Protein AF-Q4T0T0-F1 (afdb_monomer_lite)

Foldseek 3Di:
DFDWAAPDDPDRFKHWIWTDDPNDIDAAAPVPDDLVNQCVRLVSVQARHWDWDPPDDDPDPPDPPVQPRHDITITPDSDPPRPPD

InterPro domains:
  IPR001190 SRCR domain [PF00530] (7-59)
  IPR001190 SRCR domain [PR00258] (4-20)
  IPR001190 SRCR domain [PR00258] (23-34)
  IPR001190 SRCR domain [PR00258] (38-48)
  IPR001190 SRCR domain [PS00420] (9-46)
  IPR001190 SRCR domain [PS50287] (4-46)
  IPR001190 SRCR domain [SM00202] (4-79)
  IPR036772 SRCR-like domain superfamily [G3DSA:3.10.250.10] (1-81)
  IPR036772 SRCR-like domain superfamily [SSF56487] (3-59)
  IPR053243 Septate junction maturation regulator [PTHR47653] (4-49)

Sequence (85 aa):
DGTVRLVGGAVSHKGRLEIFYHGQWGTVCDDGWTDSNTQVVCRQLGYRLGETLVSEVSRHHQFPSLWDGVRSYSFRRCELHRKRA

Secondary structure (DSSP, 8-state):
--EEEEEE-SSTT-EEEEEEETTEEE----TT--HHHHHHHHHHTT-SEEEEE---------S-GGGTTPPPPEEEEEE------

Organism: Tetraodon nigroviridis (NCBI:txid99883)

Structure (mmCIF, N/CA/C/O backbone):
data_AF-Q4T0T0-F1
#
_entry.id   AF-Q4T0T0-F1
#
loop_
_atom_site.group_PDB
_atom_site.id
_atom_site.type_symbol
_atom_site.label_atom_id
_atom_site.label_alt_id
_atom_site.label_comp_id
_atom_site.label_asym_id
_atom_site.label_entity_id
_atom_site.label_seq_id
_atom_site.pdbx_PDB_ins_code
_atom_site.Cartn_x
_atom_site.Cartn_y
_atom_site.Cartn_z
_atom_site.occupancy
_atom_site.B_iso_or_equiv
_atom_site.auth_seq_id
_atom_site.auth_comp_id
_atom_site.auth_asym_id
_atom_site.auth_atom_id
_atom_site.pdbx_PDB_model_num
ATOM 1 N N . ASP A 1 1 ? -9.102 -3.786 13.955 1.00 63.69 1 ASP A N 1
ATOM 2 C CA . ASP A 1 1 ? -8.864 -2.708 12.973 1.00 63.69 1 ASP A CA 1
ATOM 3 C C . ASP A 1 1 ? -7.376 -2.442 12.815 1.00 63.69 1 ASP A C 1
ATOM 5 O O . ASP A 1 1 ? -6.644 -2.639 13.777 1.00 63.69 1 ASP A O 1
ATOM 9 N N . GLY A 1 2 ? -6.925 -2.082 11.609 1.00 73.81 2 GLY A N 1
ATOM 10 C CA . GLY A 1 2 ? -5.506 -1.853 11.287 1.00 73.81 2 GLY A CA 1
ATOM 11 C C . GLY A 1 2 ? -4.865 -2.860 10.321 1.00 73.81 2 GLY A C 1
ATOM 12 O O . GLY A 1 2 ? -3.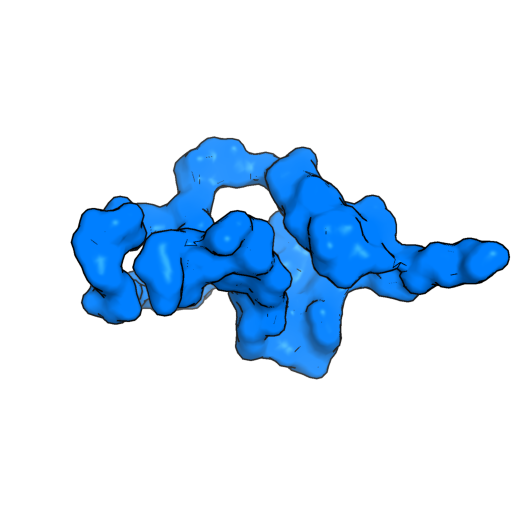645 -2.895 10.194 1.00 73.81 2 GLY A O 1
ATOM 13 N N . THR A 1 3 ? -5.653 -3.697 9.643 1.00 87.25 3 THR A N 1
ATOM 14 C CA . THR A 1 3 ? -5.136 -4.613 8.611 1.00 87.25 3 THR A CA 1
ATOM 15 C C . THR A 1 3 ? -4.858 -3.855 7.317 1.00 87.25 3 THR A C 1
ATOM 17 O O . THR A 1 3 ? -5.655 -3.011 6.919 1.00 87.25 3 THR A O 1
ATOM 20 N N . VAL A 1 4 ? -3.760 -4.188 6.636 1.00 86.25 4 VAL A N 1
ATOM 21 C CA . VAL A 1 4 ? -3.367 -3.589 5.352 1.00 86.25 4 VAL A CA 1
ATOM 22 C C . VAL A 1 4 ? -3.296 -4.649 4.255 1.00 86.25 4 VAL A C 1
ATOM 24 O O . VAL A 1 4 ? -2.937 -5.797 4.524 1.00 86.25 4 VAL A O 1
ATOM 27 N N . ARG A 1 5 ? -3.634 -4.285 3.014 1.00 86.44 5 ARG A N 1
ATOM 28 C CA . ARG A 1 5 ? -3.526 -5.175 1.845 1.00 86.44 5 ARG A CA 1
ATOM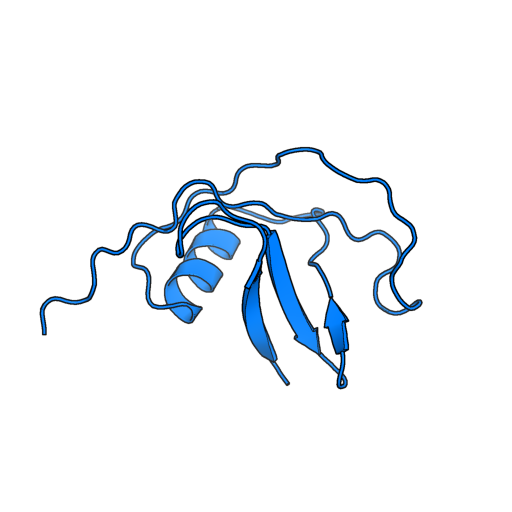 29 C C . ARG A 1 5 ? -3.183 -4.420 0.565 1.00 86.44 5 ARG A C 1
ATOM 31 O O . ARG A 1 5 ? -3.453 -3.227 0.453 1.00 86.44 5 ARG A O 1
ATOM 38 N N . LEU A 1 6 ? -2.638 -5.149 -0.411 1.00 84.69 6 LEU A N 1
ATOM 39 C CA . LEU A 1 6 ? -2.474 -4.676 -1.787 1.00 84.69 6 LEU A CA 1
ATOM 40 C C . LEU A 1 6 ? -3.533 -5.310 -2.686 1.00 84.69 6 LEU A C 1
ATOM 42 O O . LEU A 1 6 ? -3.712 -6.527 -2.659 1.00 84.69 6 LEU A O 1
ATOM 46 N N . VAL A 1 7 ? -4.218 -4.496 -3.489 1.00 84.88 7 VAL A N 1
ATOM 47 C CA . VAL A 1 7 ? -5.292 -4.946 -4.390 1.00 84.88 7 VAL A CA 1
ATOM 48 C C . VAL A 1 7 ? -5.037 -4.477 -5.820 1.00 84.88 7 VAL A C 1
ATOM 50 O O . VAL A 1 7 ? -4.542 -3.378 -6.052 1.00 84.88 7 VAL A O 1
ATOM 53 N N . GLY A 1 8 ? -5.387 -5.302 -6.809 1.00 79.19 8 GLY A N 1
ATOM 54 C CA . GLY A 1 8 ? -5.375 -4.905 -8.223 1.00 79.19 8 GLY A CA 1
ATOM 55 C C . GLY A 1 8 ? -3.986 -4.757 -8.853 1.00 79.19 8 GLY A C 1
ATOM 56 O O . GLY A 1 8 ? -3.867 -4.182 -9.932 1.00 79.19 8 GLY A O 1
ATOM 57 N N . GLY A 1 9 ? -2.927 -5.252 -8.209 1.00 76.81 9 GLY A N 1
ATOM 58 C CA . GLY A 1 9 ? -1.622 -5.380 -8.851 1.00 76.81 9 GLY A CA 1
ATOM 59 C C . GLY A 1 9 ? -1.458 -6.706 -9.588 1.00 76.81 9 GLY A C 1
ATOM 60 O O . GLY A 1 9 ? -2.075 -7.708 -9.244 1.00 76.81 9 GLY A O 1
ATOM 61 N N . ALA A 1 10 ? -0.578 -6.713 -10.591 1.00 80.88 10 ALA A N 1
ATOM 62 C CA . ALA A 1 10 ? -0.264 -7.907 -11.384 1.00 80.88 10 ALA A CA 1
ATOM 63 C C . ALA A 1 10 ? 0.500 -8.993 -10.597 1.00 80.88 10 ALA A C 1
ATOM 65 O O . ALA A 1 10 ? 0.592 -10.132 -11.040 1.00 80.88 10 ALA A O 1
ATOM 66 N N . VAL A 1 11 ? 1.086 -8.630 -9.455 1.00 77.62 11 VAL A N 1
ATOM 67 C CA . VAL A 1 11 ? 1.911 -9.493 -8.599 1.00 77.62 11 VAL A CA 1
ATOM 68 C C . VAL A 1 11 ? 1.642 -9.154 -7.135 1.00 77.62 11 VAL A C 1
ATOM 70 O O . VAL A 1 11 ? 1.252 -8.031 -6.832 1.00 77.62 11 VAL A O 1
ATOM 73 N N . SER A 1 12 ? 1.892 -10.092 -6.216 1.00 79.06 12 SER A N 1
ATOM 74 C CA . SER A 1 12 ? 1.557 -9.954 -4.783 1.00 79.06 12 SER A CA 1
ATOM 75 C C . SER A 1 12 ? 2.200 -8.751 -4.081 1.00 79.06 12 SER A C 1
ATOM 77 O O . SER A 1 12 ? 1.720 -8.308 -3.041 1.00 79.06 12 SER A O 1
ATOM 79 N N . HIS A 1 13 ? 3.291 -8.233 -4.644 1.00 77.62 13 HIS A N 1
ATOM 80 C CA . HIS A 1 13 ? 4.061 -7.108 -4.126 1.00 77.62 13 HIS A CA 1
ATOM 81 C C . HIS A 1 13 ? 3.813 -5.783 -4.860 1.00 77.62 13 HIS A C 1
ATOM 83 O O . HIS A 1 13 ? 4.596 -4.836 -4.749 1.00 77.62 13 HIS A O 1
ATOM 89 N N . LYS A 1 14 ? 2.750 -5.735 -5.657 1.00 79.12 14 LYS A N 1
ATOM 90 C CA . LYS A 1 14 ? 2.318 -4.567 -6.411 1.00 79.12 14 LYS A CA 1
ATOM 91 C C . LYS A 1 14 ? 0.826 -4.392 -6.187 1.00 79.12 14 LYS A C 1
ATOM 93 O O . LYS A 1 14 ? 0.105 -5.375 -6.055 1.00 79.12 14 LYS A O 1
ATOM 98 N N . GLY A 1 15 ? 0.350 -3.156 -6.195 1.00 80.56 15 GLY A N 1
ATOM 99 C CA . GLY A 1 15 ? -1.083 -2.876 -6.164 1.00 80.56 15 GLY A CA 1
ATOM 100 C C . GLY A 1 15 ? -1.444 -1.685 -5.299 1.00 80.56 15 GLY A C 1
ATOM 101 O O . GLY A 1 15 ? -0.578 -1.054 -4.691 1.00 80.56 15 GLY A O 1
ATOM 102 N N . ARG A 1 16 ? -2.746 -1.406 -5.272 1.00 83.50 16 ARG A N 1
ATOM 103 C CA . ARG A 1 16 ? -3.351 -0.341 -4.487 1.00 83.50 16 ARG A CA 1
ATOM 104 C C . ARG A 1 16 ? -3.310 -0.664 -2.998 1.00 83.50 16 ARG A C 1
ATOM 106 O O . ARG A 1 16 ? -3.761 -1.746 -2.626 1.00 83.50 16 ARG A O 1
ATOM 113 N N . LEU A 1 17 ? -2.839 0.268 -2.170 1.00 81.94 17 LEU A N 1
ATOM 114 C CA . LEU A 1 17 ? -2.938 0.148 -0.715 1.00 81.94 17 LEU A CA 1
ATOM 115 C C . LEU A 1 17 ? -4.382 0.310 -0.245 1.00 81.94 17 LEU A C 1
ATOM 117 O O . LEU A 1 17 ? -5.006 1.335 -0.515 1.00 81.94 17 LEU A O 1
ATOM 121 N N . GLU A 1 18 ? -4.864 -0.652 0.534 1.00 85.38 18 GLU A N 1
ATOM 122 C CA . GLU A 1 18 ? -6.111 -0.531 1.287 1.00 85.38 18 GLU A CA 1
ATOM 123 C C . GLU A 1 18 ? -5.887 -0.862 2.767 1.00 85.38 18 GLU A C 1
ATOM 125 O O . GLU A 1 18 ? -5.125 -1.776 3.101 1.00 85.38 18 GLU A O 1
ATOM 130 N N . ILE A 1 19 ? -6.569 -0.128 3.647 1.00 83.88 19 ILE A N 1
ATOM 131 C CA . ILE A 1 19 ? -6.538 -0.288 5.104 1.00 83.88 19 ILE A CA 1
ATOM 132 C C . ILE A 1 19 ? -7.944 -0.605 5.608 1.00 83.88 19 ILE A C 1
ATOM 134 O O . ILE A 1 19 ? -8.923 -0.012 5.157 1.00 83.88 19 ILE A O 1
ATOM 138 N N . PHE A 1 20 ? -8.038 -1.538 6.552 1.00 85.69 20 PHE A N 1
ATOM 139 C CA . PHE A 1 20 ? -9.274 -1.869 7.245 1.00 85.69 20 PHE A CA 1
ATOM 140 C C . PHE A 1 20 ? -9.422 -1.049 8.528 1.00 85.69 20 PHE A C 1
ATOM 142 O O . PHE A 1 20 ? -8.660 -1.235 9.486 1.00 85.69 20 PHE A O 1
ATOM 149 N N . TYR A 1 21 ? -10.411 -0.161 8.557 1.00 81.56 21 TYR A N 1
ATOM 150 C CA . TYR A 1 21 ? -10.677 0.756 9.662 1.00 81.56 21 TYR A CA 1
ATOM 151 C C . TYR A 1 21 ? -12.195 0.901 9.851 1.00 81.56 21 TYR A C 1
ATOM 153 O O . TYR A 1 21 ? -12.918 1.077 8.873 1.00 81.56 21 TYR A O 1
ATOM 161 N N . HIS A 1 22 ? -12.686 0.772 11.093 1.00 83.62 22 HIS A N 1
ATOM 162 C CA . HIS A 1 22 ? -14.122 0.809 11.444 1.00 83.62 22 HIS A CA 1
ATOM 163 C C . HIS A 1 22 ? -14.998 -0.120 10.593 1.00 83.62 22 HIS A C 1
ATOM 165 O O . HIS A 1 22 ? -16.038 0.271 10.066 1.00 83.62 22 HIS A O 1
ATOM 171 N N . GLY A 1 23 ? -14.573 -1.374 10.427 1.00 84.81 23 GLY A N 1
ATOM 172 C CA . GLY A 1 23 ? -15.373 -2.366 9.704 1.00 84.81 23 GLY A CA 1
ATOM 173 C C . GLY A 1 23 ? -15.360 -2.227 8.176 1.00 84.81 23 GLY A C 1
ATOM 174 O O . GLY A 1 23 ? -16.066 -2.978 7.503 1.00 84.81 23 GLY A O 1
ATOM 175 N N . GLN A 1 24 ? -14.582 -1.297 7.609 1.00 84.25 24 GLN A N 1
ATOM 176 C CA . GLN A 1 24 ? -14.579 -0.999 6.175 1.00 84.25 24 GLN A CA 1
ATOM 177 C C . GLN A 1 24 ? -13.159 -0.907 5.601 1.00 84.25 24 GLN A C 1
ATOM 179 O O . GLN A 1 24 ? -12.212 -0.541 6.294 1.00 84.25 24 GLN A O 1
ATOM 184 N N . TRP A 1 25 ? -13.014 -1.250 4.317 1.00 84.50 25 TRP A N 1
ATOM 185 C CA . TRP A 1 25 ? -11.770 -1.070 3.563 1.00 84.50 25 TRP A CA 1
ATOM 186 C C . TRP A 1 25 ? -11.758 0.301 2.883 1.00 84.50 25 TRP A C 1
ATOM 188 O O . TRP A 1 25 ? -12.699 0.633 2.164 1.00 84.50 25 TRP A O 1
ATOM 198 N N . GLY A 1 26 ? -10.683 1.062 3.078 1.00 79.44 26 GLY A N 1
ATOM 199 C CA . GLY A 1 26 ? -10.471 2.374 2.466 1.00 79.44 26 GLY A CA 1
ATOM 200 C C . GLY A 1 26 ? -9.037 2.563 1.975 1.00 79.44 26 GLY A C 1
ATOM 201 O O . GLY A 1 26 ? -8.145 1.776 2.296 1.00 79.44 26 GLY A O 1
ATOM 202 N N . THR A 1 27 ? -8.816 3.595 1.166 1.00 76.31 27 THR A N 1
ATOM 203 C CA . THR A 1 27 ? -7.490 4.018 0.680 1.00 76.31 27 THR A CA 1
ATOM 204 C C . THR A 1 27 ? -6.869 5.067 1.614 1.00 76.31 27 THR A C 1
ATOM 206 O O . THR A 1 27 ? -7.522 5.532 2.541 1.00 76.31 27 THR A O 1
ATOM 209 N N . VAL A 1 28 ? -5.605 5.452 1.403 1.00 74.38 28 VAL A N 1
ATOM 210 C CA . VAL A 1 28 ? -4.904 6.443 2.249 1.00 74.38 28 VAL A CA 1
ATOM 211 C C . VAL A 1 28 ? -4.582 7.698 1.449 1.00 74.38 28 VAL A C 1
ATOM 213 O O . VAL A 1 28 ? -4.044 7.568 0.356 1.00 74.38 28 VAL A O 1
ATOM 216 N N . CYS A 1 29 ? -4.908 8.882 1.988 1.00 73.50 29 CYS A N 1
ATOM 217 C CA . CYS A 1 29 ? -4.704 10.164 1.305 1.00 73.50 29 CYS A CA 1
ATOM 218 C C . CYS A 1 29 ? -3.233 10.389 0.960 1.00 73.50 29 CYS A C 1
ATOM 220 O O . CYS A 1 29 ? -2.359 9.931 1.703 1.00 73.50 29 CYS A O 1
ATOM 222 N N . ASP A 1 30 ? -2.978 11.096 -0.148 1.00 67.88 30 ASP A N 1
ATOM 223 C CA . ASP A 1 30 ? -1.623 11.341 -0.612 1.00 67.88 30 ASP A CA 1
ATOM 224 C C . ASP A 1 30 ? -0.870 12.485 0.054 1.00 67.88 30 ASP A C 1
ATOM 226 O O . ASP A 1 30 ? 0.364 12.552 -0.011 1.00 67.88 30 ASP A O 1
ATOM 230 N N . ASP A 1 31 ? -1.601 13.347 0.747 1.00 68.88 31 ASP A N 1
ATOM 231 C CA . ASP A 1 31 ? -1.041 14.493 1.440 1.00 68.88 31 ASP A CA 1
ATOM 232 C C . ASP A 1 31 ? -0.043 14.043 2.523 1.00 68.88 31 ASP A C 1
ATOM 234 O O . ASP A 1 31 ? -0.404 13.504 3.570 1.00 68.88 31 ASP A O 1
ATOM 238 N N . GLY A 1 32 ? 1.247 14.269 2.262 1.00 71.00 32 GLY A N 1
ATOM 239 C CA . GLY A 1 32 ? 2.331 13.991 3.206 1.00 71.00 32 GLY A CA 1
ATOM 240 C C . GLY A 1 32 ? 2.819 12.540 3.248 1.00 71.00 32 GLY A C 1
ATOM 241 O O . GLY A 1 32 ? 3.612 12.200 4.128 1.00 71.00 32 GLY A O 1
ATOM 242 N N . TRP A 1 33 ? 2.405 11.680 2.317 1.00 77.25 33 TRP A N 1
ATOM 243 C CA . TRP A 1 33 ? 2.988 10.343 2.215 1.00 77.25 33 TRP A CA 1
ATOM 244 C C . TRP A 1 33 ? 4.427 10.400 1.703 1.00 77.25 33 TRP A C 1
ATOM 246 O O . TRP A 1 33 ? 4.745 11.060 0.713 1.00 77.25 33 TRP A O 1
ATOM 256 N N . THR A 1 34 ? 5.294 9.624 2.335 1.00 79.00 34 THR A N 1
ATOM 257 C CA . THR A 1 34 ? 6.713 9.528 1.994 1.00 79.00 34 THR A CA 1
ATOM 258 C C . THR A 1 34 ? 7.115 8.083 1.720 1.00 79.00 34 THR A C 1
ATOM 260 O O . THR A 1 34 ? 6.423 7.136 2.102 1.00 79.00 34 THR A O 1
ATOM 263 N N . ASP A 1 35 ? 8.297 7.882 1.139 1.00 80.25 35 ASP A N 1
ATOM 264 C CA . ASP A 1 35 ? 8.862 6.536 0.982 1.00 80.25 35 ASP A CA 1
ATOM 265 C C . ASP A 1 35 ? 9.067 5.819 2.321 1.00 80.25 35 ASP A C 1
ATOM 267 O O . ASP A 1 35 ? 8.984 4.592 2.387 1.00 80.25 35 ASP A O 1
ATOM 271 N N . SER A 1 36 ? 9.241 6.560 3.419 1.00 83.81 36 SER A N 1
ATOM 272 C CA . SER A 1 36 ? 9.261 5.987 4.767 1.00 83.81 36 SER A CA 1
ATOM 273 C C . SER A 1 36 ? 7.922 5.335 5.125 1.00 83.81 36 SER A C 1
ATOM 275 O O . SER A 1 36 ? 7.911 4.236 5.682 1.00 83.81 36 SER A O 1
ATOM 277 N N . ASN A 1 37 ? 6.791 5.953 4.760 1.00 82.75 37 ASN A N 1
ATOM 278 C CA . ASN A 1 37 ? 5.464 5.358 4.953 1.00 82.75 37 ASN A CA 1
ATOM 279 C C . ASN A 1 37 ? 5.318 4.076 4.123 1.00 82.75 37 ASN A C 1
ATOM 281 O O . ASN A 1 37 ? 4.860 3.051 4.634 1.00 82.75 37 ASN A O 1
ATOM 285 N N . THR A 1 38 ? 5.800 4.093 2.879 1.00 82.12 38 THR A N 1
ATOM 286 C CA . THR A 1 38 ? 5.838 2.904 2.018 1.00 82.12 38 THR A CA 1
ATOM 287 C C . THR A 1 38 ? 6.664 1.774 2.617 1.00 82.12 38 THR A C 1
ATOM 289 O O . THR A 1 38 ? 6.221 0.624 2.620 1.00 82.12 38 THR A O 1
ATOM 292 N N . GLN A 1 39 ? 7.837 2.068 3.178 1.00 85.12 39 GLN A N 1
ATOM 293 C CA . GLN A 1 39 ? 8.656 1.050 3.833 1.00 85.12 39 GLN A CA 1
ATOM 294 C C . GLN A 1 39 ? 7.939 0.419 5.030 1.00 85.12 39 GLN A C 1
ATOM 296 O O . GLN A 1 39 ? 8.030 -0.795 5.214 1.00 85.12 39 GLN A O 1
ATOM 301 N N . VAL A 1 40 ? 7.205 1.207 5.824 1.00 87.06 40 VAL A N 1
ATOM 302 C CA . VAL A 1 40 ? 6.405 0.686 6.944 1.00 87.06 40 VAL A CA 1
ATOM 303 C C . VAL A 1 40 ? 5.335 -0.279 6.440 1.00 87.06 40 VAL A C 1
ATOM 305 O O . VAL A 1 40 ? 5.246 -1.397 6.946 1.00 87.06 40 VAL A O 1
ATOM 308 N N . VAL A 1 41 ? 4.579 0.097 5.406 1.00 85.38 41 VAL A N 1
ATOM 309 C CA . VAL A 1 41 ? 3.529 -0.760 4.831 1.00 85.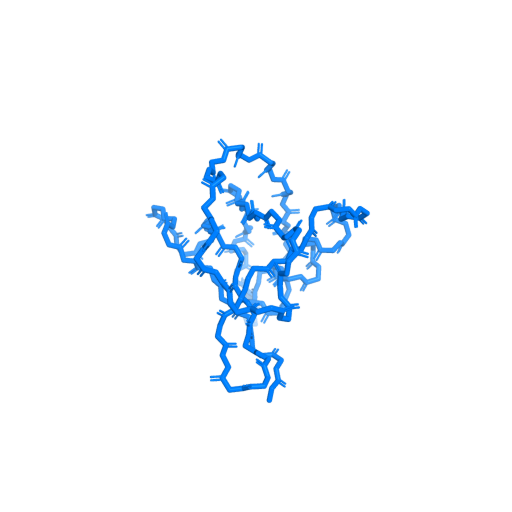38 41 VAL A CA 1
ATOM 310 C C . VAL A 1 41 ? 4.103 -2.029 4.214 1.00 85.38 41 VAL A C 1
ATOM 312 O O . VAL A 1 41 ? 3.616 -3.125 4.495 1.00 85.38 41 VAL A O 1
AT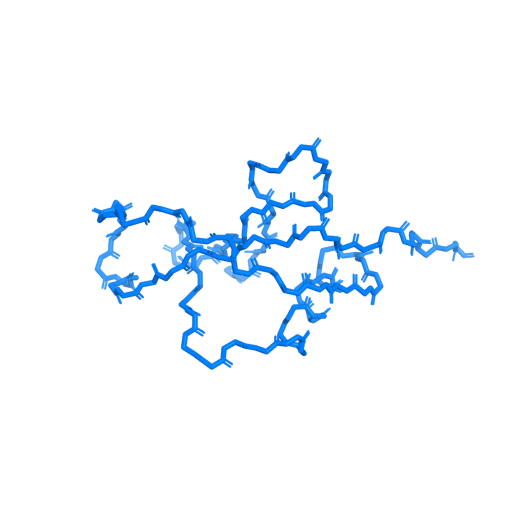OM 315 N N . CYS A 1 42 ? 5.172 -1.921 3.423 1.00 84.50 42 CYS A N 1
ATOM 316 C CA . CYS A 1 42 ? 5.828 -3.096 2.864 1.00 84.50 42 CYS A CA 1
ATOM 317 C C . CYS A 1 42 ? 6.316 -4.028 3.993 1.00 84.50 42 CYS A C 1
ATOM 319 O O . CYS A 1 42 ? 6.092 -5.233 3.909 1.00 84.50 42 CYS A O 1
ATOM 321 N N . ARG A 1 43 ? 6.868 -3.505 5.098 1.00 86.06 43 ARG A N 1
ATOM 322 C CA . ARG A 1 43 ? 7.249 -4.321 6.270 1.00 86.06 43 ARG A CA 1
ATOM 323 C C . ARG A 1 43 ? 6.060 -4.974 6.970 1.00 86.06 43 ARG A C 1
ATOM 325 O O . ARG A 1 43 ? 6.163 -6.144 7.331 1.00 86.06 43 ARG A O 1
ATOM 332 N N . GLN A 1 44 ? 4.940 -4.269 7.129 1.00 86.44 44 GLN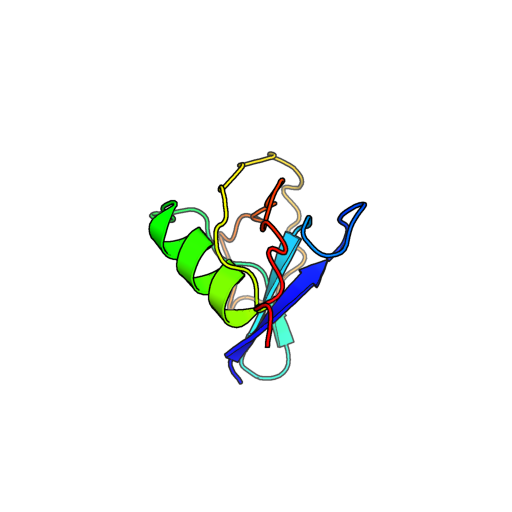 A N 1
ATOM 333 C CA . GLN A 1 44 ? 3.703 -4.830 7.693 1.00 86.44 44 GLN A CA 1
ATOM 334 C C . GLN A 1 44 ? 3.150 -5.980 6.843 1.00 86.44 44 GLN A C 1
ATOM 336 O O . GLN A 1 44 ? 2.616 -6.946 7.379 1.00 86.44 44 GLN A O 1
ATOM 341 N N . LEU A 1 45 ? 3.339 -5.907 5.525 1.00 85.75 45 LEU A N 1
ATOM 342 C CA . LEU A 1 45 ? 2.986 -6.961 4.576 1.00 85.75 45 LEU A CA 1
ATOM 343 C C . LEU A 1 45 ? 4.060 -8.066 4.448 1.00 85.75 45 LEU A C 1
ATOM 345 O O . LEU A 1 45 ? 3.875 -9.013 3.685 1.00 85.75 45 LEU A O 1
ATOM 349 N N . GLY A 1 46 ? 5.177 -7.973 5.182 1.00 86.25 46 GLY A N 1
ATOM 350 C CA . GLY A 1 46 ? 6.244 -8.984 5.207 1.00 86.25 46 GLY A CA 1
ATOM 351 C C . GLY A 1 46 ? 7.377 -8.790 4.187 1.00 86.25 46 GLY A C 1
ATOM 352 O O . GLY A 1 46 ? 8.196 -9.691 3.997 1.00 86.25 46 GLY A O 1
ATOM 353 N N . TYR A 1 47 ? 7.453 -7.628 3.544 1.00 84.31 47 TYR A N 1
ATOM 354 C CA . TYR A 1 47 ? 8.499 -7.242 2.592 1.00 84.31 47 TYR A CA 1
ATOM 355 C C . TYR A 1 47 ? 9.619 -6.434 3.267 1.00 84.31 47 TYR A C 1
ATOM 357 O O . TYR A 1 47 ? 9.422 -5.831 4.320 1.00 84.31 47 TYR A O 1
ATOM 365 N N . ARG A 1 48 ? 10.823 -6.403 2.677 1.00 80.00 48 ARG A N 1
ATOM 366 C CA . ARG A 1 48 ? 11.965 -5.684 3.290 1.00 80.00 48 ARG A CA 1
ATOM 367 C C . ARG A 1 48 ? 12.004 -4.204 2.931 1.00 80.00 48 ARG A C 1
ATOM 369 O O . ARG A 1 48 ? 12.340 -3.381 3.781 1.00 80.00 48 ARG A O 1
ATOM 376 N N . LEU A 1 49 ? 11.697 -3.892 1.677 1.00 80.38 49 LEU A N 1
ATOM 377 C CA . LEU A 1 49 ? 11.808 -2.561 1.090 1.00 80.38 49 LEU A CA 1
ATOM 378 C C . LEU A 1 49 ? 10.633 -2.317 0.146 1.00 80.38 49 LEU A C 1
ATOM 380 O O . LEU A 1 49 ? 9.994 -3.265 -0.318 1.00 80.38 49 LEU A O 1
ATOM 384 N N . GLY A 1 50 ? 10.366 -1.042 -0.112 1.00 75.38 50 GLY A N 1
ATOM 385 C CA . GLY A 1 50 ? 9.251 -0.586 -0.920 1.00 75.38 50 GLY A CA 1
ATOM 386 C C . GLY A 1 50 ? 9.504 0.785 -1.514 1.00 75.38 50 GLY A C 1
ATOM 387 O O . GLY A 1 50 ? 10.114 1.619 -0.851 1.00 75.38 50 GLY A O 1
ATOM 388 N N . GLU A 1 51 ? 8.989 1.018 -2.716 1.00 75.19 51 GLU A N 1
ATOM 389 C CA . GLU A 1 51 ? 9.029 2.322 -3.386 1.00 75.19 51 GLU A CA 1
ATOM 390 C C . GLU A 1 51 ? 7.614 2.801 -3.716 1.00 75.19 51 GLU A C 1
ATOM 392 O O . GLU A 1 51 ? 6.784 2.044 -4.246 1.00 75.19 51 GLU A O 1
ATOM 397 N N . THR A 1 52 ? 7.333 4.063 -3.384 1.00 68.00 52 THR A N 1
ATOM 398 C CA . THR A 1 52 ? 6.046 4.698 -3.672 1.00 68.00 52 THR A CA 1
ATOM 399 C C . THR A 1 52 ? 6.000 5.095 -5.128 1.00 68.00 52 THR A C 1
ATOM 401 O O . THR A 1 52 ? 6.893 5.793 -5.600 1.00 68.00 52 THR A O 1
ATOM 404 N N . LEU A 1 53 ? 4.939 4.730 -5.846 1.00 64.50 53 LEU A N 1
ATOM 405 C CA . LEU A 1 53 ? 4.695 5.315 -7.156 1.00 64.50 53 LEU A CA 1
ATOM 406 C C . LEU A 1 53 ? 3.272 5.843 -7.211 1.00 64.50 53 LEU A C 1
ATOM 408 O O . LEU A 1 53 ? 2.289 5.118 -7.091 1.00 64.50 53 LEU A O 1
ATOM 412 N N . VAL A 1 54 ? 3.162 7.148 -7.399 1.00 56.28 54 VAL A N 1
ATOM 413 C CA . VAL A 1 54 ? 1.874 7.783 -7.636 1.00 56.28 54 VAL A CA 1
ATOM 414 C C . VAL A 1 54 ? 1.499 7.451 -9.079 1.00 56.28 54 VAL A C 1
ATOM 416 O O . VAL A 1 54 ? 1.926 8.112 -10.020 1.00 56.28 54 VAL A O 1
ATOM 419 N N . SER A 1 55 ? 0.798 6.336 -9.294 1.00 49.00 55 SER A N 1
ATOM 420 C CA . SER A 1 55 ? 0.059 6.158 -10.542 1.00 49.00 55 SER A CA 1
ATOM 421 C C . SER A 1 55 ? -1.274 6.858 -10.345 1.00 49.00 55 SER A C 1
ATOM 423 O O . SER A 1 55 ? -2.146 6.309 -9.671 1.00 49.00 55 SER A O 1
ATOM 425 N N . GLU A 1 56 ? -1.414 8.071 -10.876 1.00 51.41 56 GLU A N 1
ATOM 426 C CA . GLU A 1 56 ? -2.708 8.746 -10.956 1.00 51.41 56 GLU A CA 1
ATOM 427 C C . GLU A 1 56 ? -3.709 7.830 -11.658 1.00 51.41 56 GLU A C 1
ATOM 429 O O . GLU A 1 56 ? -3.678 7.696 -12.879 1.00 51.41 56 GLU A O 1
ATOM 434 N N . VAL A 1 57 ? -4.603 7.195 -10.900 1.00 50.72 57 VAL A N 1
ATOM 435 C CA . VAL A 1 57 ? -5.823 6.617 -11.456 1.00 50.72 57 VAL A CA 1
ATOM 436 C C . VAL A 1 57 ? -6.954 6.737 -10.437 1.00 50.72 57 VAL A C 1
ATOM 438 O O . VAL A 1 57 ? -6.859 6.258 -9.309 1.00 50.72 57 VAL A O 1
ATOM 441 N N . SER A 1 58 ? -8.039 7.335 -10.930 1.00 48.56 58 SER A N 1
ATOM 442 C CA . SER A 1 58 ? -9.398 7.394 -10.386 1.00 48.56 58 SER A CA 1
ATOM 443 C C . SER A 1 58 ? -9.693 8.461 -9.334 1.00 48.56 58 SER A C 1
ATOM 445 O O . SER A 1 58 ? -9.796 8.194 -8.143 1.00 48.56 58 SER A O 1
ATOM 447 N N . ARG A 1 59 ? -10.047 9.651 -9.842 1.00 49.81 59 ARG A N 1
ATOM 448 C CA . ARG A 1 59 ? -11.161 10.440 -9.296 1.00 49.81 59 ARG A CA 1
ATOM 449 C C . ARG A 1 59 ? -12.400 9.537 -9.258 1.00 49.81 59 ARG A C 1
ATOM 451 O O . ARG A 1 59 ? -13.078 9.414 -10.273 1.00 49.81 59 ARG A O 1
ATOM 458 N N . HIS A 1 60 ? -12.646 8.828 -8.165 1.00 46.31 60 HIS A N 1
ATOM 459 C CA . HIS A 1 60 ? -13.904 8.115 -7.949 1.00 46.31 60 HIS A CA 1
ATOM 460 C C . HIS A 1 60 ? -14.367 8.349 -6.517 1.00 46.31 60 HIS A C 1
ATOM 462 O O . HIS A 1 60 ? -13.765 7.871 -5.560 1.00 46.31 60 HIS A O 1
ATOM 468 N N . HIS A 1 61 ? -15.469 9.090 -6.415 1.00 41.78 61 HIS A N 1
ATOM 469 C CA . HIS A 1 61 ? -16.237 9.386 -5.209 1.00 41.78 61 HIS A CA 1
ATOM 470 C C . HIS A 1 61 ? -17.009 8.151 -4.711 1.00 41.78 61 HIS A C 1
ATOM 472 O O . HIS A 1 61 ? -18.218 8.208 -4.514 1.00 41.78 61 HIS A O 1
ATOM 478 N N . GLN A 1 62 ? -16.341 7.008 -4.557 1.00 44.16 62 GLN A N 1
ATOM 479 C CA . GLN A 1 62 ? -16.985 5.768 -4.120 1.00 44.16 62 GLN A CA 1
ATOM 480 C C . GLN A 1 62 ? -16.494 5.351 -2.730 1.00 44.16 62 GLN A C 1
ATOM 482 O O . GLN A 1 62 ? -16.196 4.181 -2.513 1.00 44.16 62 GLN A O 1
ATOM 487 N N . PHE A 1 63 ? -16.374 6.289 -1.789 1.00 53.66 63 PHE A N 1
ATOM 488 C CA . PHE A 1 63 ? -16.047 5.948 -0.406 1.00 53.66 63 PHE A CA 1
ATOM 489 C C . PHE A 1 63 ? -16.929 6.719 0.588 1.00 53.66 63 PHE A C 1
ATOM 491 O O . PHE A 1 63 ? -17.342 7.839 0.295 1.00 53.66 63 PHE A O 1
ATOM 498 N N . PRO A 1 64 ? -17.273 6.106 1.735 1.00 52.72 64 PRO A N 1
ATOM 499 C CA . PRO A 1 64 ? -18.041 6.760 2.789 1.00 52.72 64 PRO A CA 1
ATOM 500 C C . PRO A 1 64 ? -17.279 7.965 3.359 1.00 52.72 64 PRO A C 1
ATOM 502 O O . PRO A 1 64 ? -16.050 7.976 3.352 1.00 52.72 64 PRO A O 1
ATOM 505 N N . SER A 1 65 ? -18.017 8.941 3.894 1.00 54.44 65 SER A N 1
ATOM 506 C CA . SER A 1 65 ? -17.570 10.282 4.335 1.00 54.44 65 SER A CA 1
ATOM 507 C C . SER A 1 65 ? -16.384 10.340 5.314 1.00 54.44 65 SER A C 1
ATOM 509 O O . SER A 1 65 ? -15.863 11.414 5.595 1.00 54.44 65 SER A O 1
ATOM 511 N N . LEU A 1 66 ? -15.925 9.200 5.835 1.00 54.25 66 LEU A N 1
ATOM 512 C CA . LEU A 1 66 ? -14.669 9.078 6.583 1.00 54.25 66 LEU A CA 1
ATOM 513 C C . LEU A 1 66 ? -13.415 9.230 5.698 1.00 54.25 66 LEU A C 1
ATOM 515 O O . LEU A 1 66 ? -12.330 9.435 6.233 1.00 54.25 66 LEU A O 1
ATOM 519 N N . TRP A 1 67 ? -13.550 9.126 4.371 1.00 57.56 67 TRP A N 1
ATOM 520 C CA . TRP A 1 67 ? -12.440 9.098 3.409 1.00 57.56 67 TRP A CA 1
ATOM 521 C C . TRP A 1 67 ? -12.556 10.179 2.319 1.00 57.56 67 TRP A C 1
ATOM 523 O O . TRP A 1 67 ? -12.044 10.005 1.209 1.00 57.56 67 TRP A O 1
ATOM 533 N N . ASP A 1 68 ? -13.233 11.293 2.604 1.00 53.22 68 ASP A N 1
ATOM 534 C CA . ASP A 1 68 ? -13.306 12.421 1.671 1.00 53.22 68 ASP A CA 1
ATOM 535 C C . ASP A 1 68 ? -11.903 13.024 1.449 1.00 53.22 68 ASP A C 1
ATOM 537 O O . ASP A 1 68 ? -11.202 13.379 2.393 1.00 53.22 68 ASP A O 1
ATOM 541 N N . GLY A 1 69 ? -11.476 13.109 0.182 1.00 55.19 69 GLY A N 1
ATOM 542 C CA . GLY A 1 69 ? -10.168 13.652 -0.226 1.00 55.19 69 GLY A CA 1
ATOM 543 C C . GLY A 1 69 ? -9.058 12.618 -0.453 1.00 55.19 69 GLY A C 1
ATOM 544 O O . GLY A 1 69 ? -7.941 12.978 -0.806 1.00 55.19 69 GLY A O 1
ATOM 545 N N . VAL A 1 70 ? -9.346 11.329 -0.299 1.00 57.53 70 VAL A N 1
ATOM 546 C CA . VAL A 1 70 ? -8.327 10.277 -0.342 1.00 57.53 70 VAL A CA 1
ATOM 547 C C . VAL A 1 70 ? -7.933 9.903 -1.776 1.00 57.53 70 VAL A C 1
ATOM 549 O O . VAL A 1 70 ? -8.767 9.478 -2.577 1.00 57.53 70 VAL A O 1
ATOM 552 N N . ARG A 1 71 ? -6.634 9.979 -2.089 1.00 62.19 71 ARG A N 1
ATOM 553 C CA . ARG A 1 71 ? -6.050 9.389 -3.306 1.00 62.19 71 ARG A CA 1
ATOM 554 C C . ARG A 1 71 ? -5.604 7.947 -3.064 1.00 62.19 71 ARG A C 1
ATOM 556 O O . ARG A 1 71 ? -5.491 7.484 -1.940 1.00 62.19 71 ARG A O 1
ATOM 563 N N . SER A 1 72 ? -5.408 7.188 -4.134 1.00 60.94 72 SER A N 1
ATOM 564 C CA . SER A 1 72 ? -5.007 5.780 -4.059 1.00 60.94 72 SER A CA 1
ATOM 565 C C . SER A 1 72 ? -3.508 5.631 -4.329 1.00 60.94 72 SER A C 1
ATOM 567 O O . SER A 1 72 ? -3.043 5.993 -5.408 1.00 60.94 72 SER A O 1
ATOM 569 N N . TYR A 1 73 ? -2.768 5.001 -3.414 1.00 63.81 73 TYR A N 1
ATOM 570 C CA . TYR A 1 73 ? -1.363 4.628 -3.619 1.00 63.81 73 TYR A CA 1
ATOM 571 C C . TYR A 1 73 ? -1.201 3.315 -4.356 1.00 63.81 73 TYR A C 1
ATOM 573 O O . TYR A 1 73 ? -1.811 2.339 -3.942 1.00 63.81 73 TYR A O 1
ATOM 581 N N . SER A 1 74 ? -0.320 3.258 -5.360 1.00 61.06 74 SER A N 1
ATOM 582 C CA . SER A 1 74 ? 0.080 2.013 -6.027 1.00 61.06 74 SER A CA 1
ATOM 583 C C . SER A 1 74 ? 1.581 1.770 -5.871 1.00 61.06 74 SER A C 1
ATOM 585 O O . SER A 1 74 ? 2.408 2.528 -6.367 1.00 61.06 74 SER A O 1
ATOM 587 N N . PHE A 1 75 ? 1.988 0.691 -5.214 1.00 64.62 75 PHE A N 1
ATOM 588 C CA . PHE A 1 75 ? 3.418 0.357 -5.120 1.00 64.62 75 PHE A CA 1
ATOM 589 C C . PHE A 1 75 ? 3.823 -0.453 -6.347 1.00 64.62 75 PHE A C 1
ATOM 591 O O . PHE A 1 75 ? 3.141 -1.432 -6.631 1.00 64.62 75 PHE A O 1
ATOM 598 N N . ARG A 1 76 ? 4.908 -0.122 -7.079 1.00 55.66 76 ARG A N 1
ATOM 599 C CA . ARG A 1 76 ? 5.404 -1.029 -8.152 1.00 55.66 76 ARG A CA 1
ATOM 600 C C . ARG A 1 76 ? 6.298 -2.149 -7.626 1.00 55.66 76 ARG A C 1
ATOM 602 O O . ARG A 1 76 ? 6.419 -3.151 -8.326 1.00 55.66 76 ARG A O 1
ATOM 609 N N . ARG A 1 77 ? 6.904 -1.997 -6.444 1.00 64.50 77 ARG A N 1
ATOM 610 C CA . ARG A 1 77 ? 7.854 -2.968 -5.884 1.00 64.50 77 ARG A CA 1
ATOM 611 C C . ARG A 1 77 ? 7.865 -2.929 -4.354 1.00 64.50 77 ARG A C 1
ATOM 613 O O . ARG A 1 77 ? 8.583 -2.122 -3.784 1.00 64.50 77 ARG A O 1
ATOM 620 N N . CYS A 1 78 ? 7.117 -3.807 -3.684 1.00 65.56 78 CYS A N 1
ATOM 621 C CA . CYS A 1 78 ? 7.511 -4.267 -2.346 1.00 65.56 78 CYS A CA 1
ATOM 622 C C . CYS A 1 78 ? 8.423 -5.506 -2.505 1.00 65.56 78 CYS A C 1
ATOM 624 O O . CYS A 1 78 ? 7.956 -6.625 -2.682 1.00 65.56 78 CYS A O 1
ATOM 626 N N . GLU A 1 79 ? 9.743 -5.352 -2.507 1.00 63.88 79 GLU A N 1
ATOM 627 C CA . GLU A 1 79 ? 10.646 -6.479 -2.794 1.00 63.88 79 GLU A CA 1
ATOM 628 C C . GLU A 1 79 ? 10.518 -7.597 -1.736 1.00 63.88 79 GLU A C 1
ATOM 630 O O . GLU A 1 79 ? 10.772 -7.428 -0.534 1.00 63.88 79 GLU A O 1
ATOM 635 N N . LEU A 1 80 ? 10.121 -8.778 -2.220 1.00 56.69 80 LEU A N 1
ATOM 636 C CA . LEU A 1 80 ? 9.943 -10.022 -1.475 1.00 56.69 80 LEU A CA 1
ATOM 637 C C . LEU A 1 80 ? 11.296 -10.713 -1.340 1.00 56.69 80 LEU A C 1
ATOM 639 O O . LEU A 1 80 ? 11.474 -11.868 -1.715 1.00 56.69 80 LEU A O 1
ATOM 643 N N . HIS A 1 81 ? 12.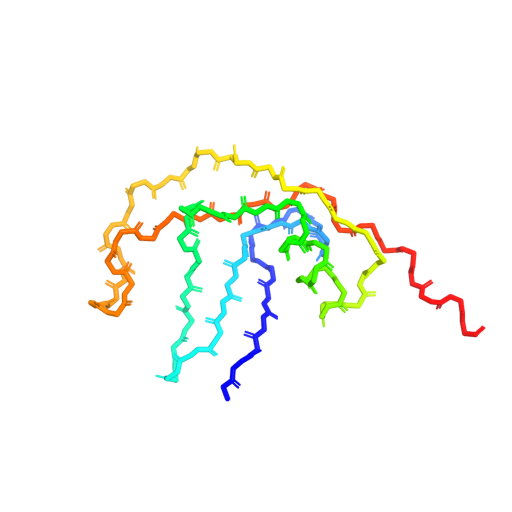259 -10.044 -0.712 1.00 49.53 81 HIS A N 1
ATOM 644 C CA . HIS A 1 81 ? 13.277 -10.799 -0.005 1.00 49.53 81 HIS A CA 1
ATOM 645 C C . HIS A 1 81 ? 12.594 -11.402 1.227 1.00 49.53 81 HIS A C 1
ATOM 647 O O . HIS A 1 81 ? 12.796 -10.936 2.350 1.00 49.53 81 HIS A O 1
ATOM 653 N N . ARG A 1 82 ? 11.755 -12.431 1.018 1.00 49.59 82 ARG A N 1
ATOM 654 C CA . ARG A 1 82 ? 11.269 -13.348 2.058 1.00 49.59 82 ARG A CA 1
ATOM 655 C C . ARG A 1 82 ? 12.435 -13.516 3.018 1.00 49.59 82 ARG A C 1
ATOM 657 O O . ARG A 1 82 ? 13.561 -13.746 2.556 1.00 49.59 82 ARG A O 1
ATOM 664 N N . LYS A 1 83 ? 12.238 -13.249 4.311 1.00 42.50 83 LYS A N 1
ATOM 665 C CA . LYS A 1 83 ? 13.247 -13.610 5.307 1.00 42.50 83 LYS A CA 1
ATOM 666 C C . LYS A 1 83 ? 13.716 -15.016 4.921 1.00 42.50 83 LYS A C 1
ATOM 668 O O . LYS A 1 83 ? 12.886 -15.920 4.847 1.00 42.50 83 LYS A O 1
ATOM 673 N N . ARG A 1 84 ? 14.991 -15.177 4.539 1.00 42.66 84 ARG A N 1
ATOM 674 C CA . ARG A 1 84 ? 15.568 -16.509 4.694 1.00 42.66 84 ARG A CA 1
ATOM 675 C C . ARG A 1 84 ? 15.422 -16.749 6.194 1.00 42.66 84 ARG A C 1
ATOM 677 O O . ARG A 1 84 ? 15.730 -15.828 6.957 1.00 42.66 84 ARG A O 1
ATOM 684 N N . ALA A 1 85 ? 14.758 -17.851 6.528 1.00 39.56 85 ALA A N 1
ATOM 685 C CA . ALA A 1 85 ? 14.596 -18.306 7.898 1.00 39.56 85 ALA A CA 1
ATOM 686 C C . ALA A 1 85 ? 15.936 -18.230 8.639 1.00 39.56 85 ALA A C 1
ATOM 688 O O . ALA A 1 85 ? 16.972 -18.462 7.969 1.00 39.56 85 ALA A O 1
#

pLDDT: mean 70.2, std 14.33, range [39.56, 87.25]

Radius of gyration: 12.88 Å; chains: 1; bounding box: 34×33×24 Å